Protein AF-A0A2N2GN12-F1 (afdb_monomer_lite)

Secondary structure (DSSP, 8-state):
-TTT-GGGTT-TT--S-GGGTS--S-----SSPPHHHHHHHHHHHTTS--

Sequence (50 aa):
CAISGGPFAGHDEVHDGAGGLIPVDLFIPGCPPHPLTILDGLLALIGRIE

Structure (mmCIF, N/CA/C/O backbone):
data_AF-A0A2N2GN12-F1
#
_entry.id   AF-A0A2N2GN12-F1
#
loop_
_atom_site.group_PDB
_atom_site.id
_atom_site.type_symbol
_atom_site.label_atom_id
_atom_site.label_alt_id
_atom_site.label_comp_id
_atom_site.label_asym_id
_atom_site.label_entity_id
_atom_site.label_seq_id
_atom_site.pdbx_PDB_ins_code
_atom_site.Cartn_x
_atom_site.Cartn_y
_atom_site.Cartn_z
_atom_site.occupancy
_atom_site.B_iso_or_equiv
_atom_site.auth_seq_id
_atom_site.auth_comp_id
_atom_site.auth_asym_id
_atom_site.auth_atom_id
_atom_site.pdbx_PDB_model_num
ATOM 1 N N . CYS A 1 1 ? 7.449 0.183 -2.054 1.00 96.06 1 CYS A N 1
ATOM 2 C CA . CYS A 1 1 ? 7.361 -0.465 -3.382 1.00 96.06 1 CYS A CA 1
ATOM 3 C C . CYS A 1 1 ? 5.931 -0.504 -3.913 1.00 96.06 1 CYS A C 1
ATOM 5 O O . CYS A 1 1 ? 5.698 0.041 -4.974 1.00 96.06 1 CYS A O 1
ATOM 7 N N . ALA A 1 2 ? 4.959 -1.066 -3.185 1.00 96.94 2 ALA A N 1
ATOM 8 C CA . ALA A 1 2 ? 3.583 -1.206 -3.686 1.00 96.94 2 ALA A CA 1
ATOM 9 C C . ALA A 1 2 ? 2.873 0.109 -4.085 1.00 96.94 2 ALA A C 1
ATOM 11 O O . ALA A 1 2 ? 1.953 0.062 -4.885 1.00 96.94 2 ALA A O 1
ATOM 12 N N . ILE A 1 3 ? 3.287 1.272 -3.566 1.00 97.56 3 ILE A N 1
ATOM 13 C CA . ILE A 1 3 ? 2.700 2.573 -3.940 1.00 97.56 3 ILE A CA 1
ATOM 14 C C . ILE A 1 3 ? 3.278 3.107 -5.261 1.00 97.56 3 ILE A C 1
ATOM 16 O O . ILE A 1 3 ? 2.529 3.620 -6.078 1.00 97.56 3 ILE A O 1
ATOM 20 N N . SER A 1 4 ? 4.598 3.009 -5.450 1.00 96.69 4 SER A N 1
ATOM 21 C CA . SER A 1 4 ? 5.328 3.789 -6.467 1.00 96.69 4 SER A CA 1
ATOM 22 C C . SER A 1 4 ? 6.575 3.095 -7.045 1.00 96.69 4 SER A C 1
ATOM 24 O O . SER A 1 4 ? 7.510 3.758 -7.475 1.00 96.69 4 SER A O 1
ATOM 26 N N . GLY A 1 5 ? 6.707 1.773 -6.913 1.00 96.75 5 GLY A N 1
ATOM 27 C CA . GLY A 1 5 ? 7.945 1.035 -7.228 1.00 96.75 5 GLY A CA 1
ATOM 28 C C . GLY A 1 5 ? 9.018 1.136 -6.133 1.00 96.75 5 GLY A C 1
ATOM 29 O O . GLY A 1 5 ? 9.642 0.137 -5.774 1.00 96.75 5 GLY A O 1
ATOM 30 N N . GLY A 1 6 ? 9.124 2.277 -5.443 1.00 96.38 6 GLY A N 1
ATOM 31 C CA . GLY A 1 6 ? 10.070 2.476 -4.336 1.00 96.38 6 GLY A CA 1
ATOM 32 C C . GLY A 1 6 ? 11.529 2.504 -4.818 1.00 96.38 6 GLY A C 1
ATOM 33 O O . GLY A 1 6 ? 11.797 3.135 -5.834 1.00 96.38 6 GLY A O 1
ATOM 34 N N .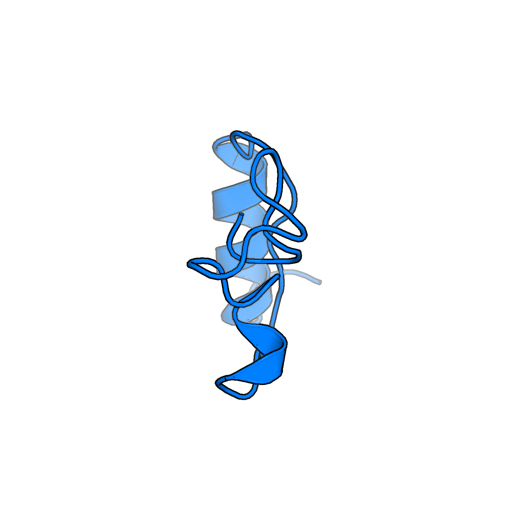 PRO A 1 7 ? 12.476 1.834 -4.132 1.00 96.94 7 PRO A N 1
ATOM 35 C CA . PRO A 1 7 ? 13.886 1.807 -4.547 1.00 96.94 7 PRO A CA 1
ATOM 36 C C . PRO A 1 7 ? 14.146 1.240 -5.950 1.00 96.94 7 PRO A C 1
ATOM 38 O O . PRO A 1 7 ? 15.224 1.454 -6.488 1.00 96.94 7 PRO A O 1
ATOM 41 N N . PHE A 1 8 ? 13.181 0.513 -6.519 1.00 97.12 8 PHE A N 1
ATOM 42 C CA . PHE A 1 8 ? 13.280 -0.124 -7.835 1.00 97.12 8 PHE A CA 1
ATOM 43 C C . PHE A 1 8 ? 12.440 0.585 -8.905 1.00 97.12 8 PHE A C 1
ATOM 45 O O . PHE A 1 8 ? 12.161 -0.002 -9.945 1.00 97.12 8 PHE A O 1
ATOM 52 N N . ALA A 1 9 ? 11.963 1.802 -8.625 1.00 96.75 9 ALA A N 1
ATOM 53 C CA . ALA A 1 9 ? 11.118 2.528 -9.561 1.00 96.75 9 ALA A CA 1
ATOM 54 C C . ALA A 1 9 ? 11.837 2.782 -10.898 1.00 96.75 9 ALA A C 1
ATOM 56 O O . ALA A 1 9 ? 13.017 3.147 -10.906 1.00 96.75 9 ALA A O 1
ATOM 57 N N . GLY A 1 10 ? 11.124 2.612 -12.012 1.00 96.06 10 GLY A N 1
ATOM 58 C CA . GLY A 1 10 ? 11.631 2.830 -13.370 1.00 96.06 10 GLY A CA 1
ATOM 59 C C . GLY A 1 10 ? 12.438 1.673 -13.971 1.00 96.06 10 GLY A C 1
ATOM 60 O O . GLY A 1 10 ? 13.004 1.838 -15.048 1.00 96.06 10 GLY A O 1
ATOM 61 N N . HIS A 1 11 ? 12.519 0.524 -13.299 1.00 97.69 11 HIS A N 1
ATOM 62 C CA . HIS A 1 11 ? 13.057 -0.706 -13.886 1.00 97.69 11 HIS A CA 1
ATOM 63 C C . HIS A 1 11 ? 11.983 -1.419 -14.719 1.00 97.69 11 HIS A C 1
ATOM 65 O O . HIS A 1 11 ? 10.831 -1.488 -14.295 1.00 97.69 11 HIS A O 1
ATOM 71 N N . ASP A 1 12 ? 12.371 -2.017 -15.849 1.00 97.19 12 ASP A N 1
ATOM 72 C CA . ASP A 1 12 ? 11.447 -2.691 -16.778 1.00 97.19 12 ASP A CA 1
ATOM 73 C C . ASP A 1 12 ? 10.697 -3.870 -16.130 1.00 97.19 12 ASP A C 1
ATOM 75 O O . ASP A 1 12 ? 9.578 -4.203 -16.522 1.00 97.19 12 ASP A O 1
ATOM 79 N N . GLU A 1 13 ? 11.288 -4.503 -15.114 1.00 96.69 13 GLU A N 1
ATOM 80 C CA . GLU A 1 13 ? 10.681 -5.612 -14.375 1.00 96.69 13 GLU A CA 1
ATOM 81 C C . GLU A 1 13 ? 9.668 -5.164 -13.303 1.00 96.69 13 GLU A C 1
ATOM 83 O O . GLU A 1 13 ? 9.078 -6.009 -12.622 1.00 96.69 13 GLU A O 1
ATOM 88 N N . VAL A 1 14 ? 9.474 -3.855 -13.108 1.00 96.19 14 VAL A N 1
ATOM 89 C CA . VAL A 1 14 ? 8.652 -3.285 -12.033 1.00 96.19 14 VAL A CA 1
ATOM 90 C C . VAL A 1 14 ? 7.496 -2.472 -12.614 1.00 96.19 14 VAL A C 1
ATOM 92 O O . VAL A 1 14 ? 7.632 -1.740 -13.582 1.00 96.19 14 VAL A O 1
ATOM 95 N N . HIS A 1 15 ? 6.322 -2.573 -11.991 1.00 95.62 15 HIS A N 1
ATOM 96 C CA . HIS A 1 15 ? 5.110 -1.869 -12.433 1.00 95.62 15 HIS A CA 1
ATOM 97 C C . HIS A 1 15 ? 4.912 -0.484 -11.793 1.00 95.62 15 HIS A C 1
ATOM 99 O O . HIS A 1 15 ? 3.817 0.064 -11.849 1.00 95.62 15 HIS A O 1
ATOM 105 N N . ASP A 1 16 ? 5.931 0.051 -11.118 1.00 96.12 16 ASP A N 1
ATOM 106 C CA . ASP A 1 16 ? 5.914 1.347 -10.424 1.00 96.12 16 ASP A CA 1
ATOM 107 C C . ASP A 1 16 ? 4.712 1.592 -9.496 1.00 96.12 16 ASP A C 1
ATOM 109 O O . ASP A 1 16 ? 4.341 2.725 -9.208 1.00 96.12 16 ASP A O 1
ATOM 113 N N . GLY A 1 17 ? 4.152 0.516 -8.937 1.00 96.69 17 GLY A N 1
ATOM 114 C CA . GLY A 1 17 ? 3.061 0.559 -7.968 1.00 96.69 17 GLY A CA 1
ATOM 115 C C . GLY A 1 17 ? 1.853 -0.282 -8.379 1.00 96.69 17 GLY A C 1
ATOM 116 O O . GLY A 1 17 ? 1.610 -0.564 -9.545 1.00 96.69 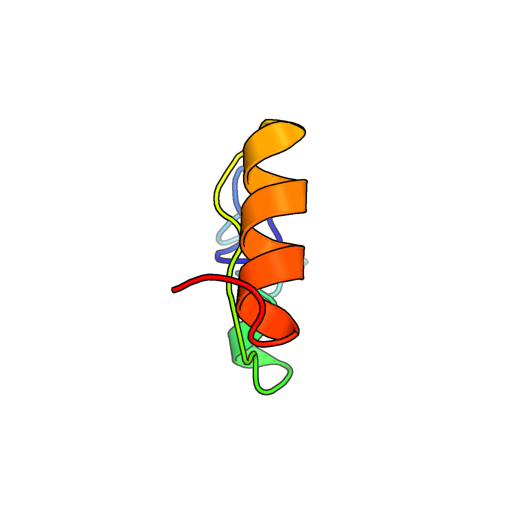17 GLY A O 1
ATOM 117 N N . ALA A 1 18 ? 1.065 -0.692 -7.390 1.00 97.31 18 ALA A N 1
ATOM 118 C CA . ALA A 1 18 ? -0.131 -1.499 -7.596 1.00 97.31 18 ALA A CA 1
ATOM 119 C C . ALA A 1 18 ? -1.290 -0.691 -8.200 1.00 97.31 18 ALA A C 1
ATOM 121 O O . ALA A 1 18 ? -2.139 -1.275 -8.866 1.00 97.31 18 ALA A O 1
ATOM 122 N N . GLY A 1 19 ? -1.309 0.637 -8.019 1.00 96.75 19 GLY A N 1
ATOM 123 C CA . GLY A 1 19 ? -2.387 1.506 -8.508 1.00 96.75 19 GLY A CA 1
ATOM 124 C C . GLY A 1 19 ? -2.530 1.549 -10.034 1.00 96.75 19 GLY A C 1
ATOM 125 O O . GLY A 1 19 ? -3.605 1.865 -10.532 1.00 96.75 19 GLY A O 1
ATOM 126 N N . GLY A 1 20 ? -1.476 1.199 -10.781 1.00 93.75 20 GLY A N 1
ATOM 127 C CA . GLY A 1 20 ? -1.542 1.028 -12.237 1.00 93.75 20 GLY A CA 1
ATOM 128 C C . GLY A 1 20 ? -2.068 -0.341 -12.688 1.00 93.75 20 GLY A C 1
ATOM 129 O O . GLY A 1 20 ? -2.360 -0.517 -13.867 1.00 93.75 20 GLY A O 1
ATOM 130 N N . LEU A 1 21 ? -2.183 -1.309 -11.772 1.00 96.12 21 LEU A N 1
ATOM 131 C CA . LEU A 1 21 ? -2.575 -2.695 -12.060 1.00 96.12 21 LEU A CA 1
ATOM 132 C C . LEU A 1 21 ? -3.991 -3.009 -11.574 1.00 96.12 21 LEU A C 1
ATOM 134 O O . LEU A 1 21 ? -4.747 -3.693 -12.263 1.00 96.12 21 LEU A O 1
ATOM 138 N N . ILE A 1 22 ? -4.336 -2.533 -10.379 1.00 96.88 22 ILE A N 1
ATOM 139 C CA . ILE A 1 22 ? -5.633 -2.742 -9.739 1.00 96.88 22 ILE A CA 1
ATOM 140 C C . ILE A 1 22 ? -6.099 -1.446 -9.066 1.00 96.88 22 ILE A C 1
ATOM 142 O O . ILE A 1 22 ? -5.260 -0.651 -8.634 1.00 96.88 22 ILE A O 1
ATOM 146 N N . PRO A 1 23 ? -7.419 -1.223 -8.933 1.00 97.69 23 PRO A N 1
ATOM 147 C CA . PRO A 1 23 ? -7.933 -0.155 -8.087 1.00 97.69 23 PRO A CA 1
ATOM 148 C C . PRO A 1 23 ? -7.430 -0.336 -6.652 1.00 97.69 23 PRO A C 1
ATOM 150 O O . PRO A 1 23 ? -7.456 -1.446 -6.121 1.00 97.69 23 PRO A O 1
ATOM 153 N N . VAL A 1 24 ? -6.967 0.751 -6.039 1.00 97.56 24 VAL A N 1
ATOM 154 C CA . VAL A 1 24 ? -6.486 0.756 -4.655 1.00 97.56 24 VAL A CA 1
ATOM 155 C C . VAL A 1 24 ? -7.349 1.703 -3.836 1.00 97.56 24 VAL A C 1
ATOM 157 O O . VAL A 1 24 ? -7.468 2.876 -4.182 1.00 97.56 24 VAL A O 1
ATOM 160 N N . ASP A 1 25 ? -7.914 1.193 -2.744 1.00 97.31 25 ASP A N 1
ATOM 161 C CA . ASP A 1 25 ? -8.790 1.965 -1.856 1.00 97.31 25 ASP A CA 1
ATOM 162 C C . ASP A 1 25 ? -8.009 2.857 -0.878 1.00 97.31 25 ASP A C 1
ATOM 164 O O . ASP A 1 25 ? -8.423 3.976 -0.584 1.00 97.31 25 ASP A O 1
ATOM 168 N N . LEU A 1 26 ? -6.870 2.372 -0.366 1.00 97.38 26 LEU A N 1
ATOM 169 C CA . LEU A 1 26 ? -6.056 3.070 0.632 1.00 97.38 26 LEU A CA 1
ATOM 170 C C . LEU A 1 26 ? -4.567 2.730 0.481 1.00 97.38 26 LEU A C 1
ATOM 172 O O . LEU A 1 26 ? -4.195 1.583 0.228 1.00 97.38 26 LEU A O 1
ATOM 176 N N . PHE A 1 27 ? -3.699 3.724 0.692 1.00 97.56 27 PHE A N 1
ATOM 177 C CA . PHE A 1 27 ? -2.244 3.563 0.677 1.00 97.56 27 PHE A CA 1
ATOM 178 C C . PHE A 1 27 ? -1.642 3.737 2.076 1.00 97.56 27 PHE A C 1
ATOM 180 O O . PHE A 1 27 ? -1.916 4.720 2.755 1.00 97.56 27 PHE A O 1
ATOM 187 N N . ILE A 1 28 ? -0.753 2.818 2.471 1.00 97.81 28 ILE A N 1
ATOM 188 C CA . ILE A 1 28 ? 0.007 2.892 3.730 1.00 97.81 28 ILE A CA 1
ATOM 189 C C . ILE A 1 28 ? 1.466 3.260 3.409 1.00 97.81 28 ILE A C 1
ATOM 191 O O . ILE A 1 28 ? 2.198 2.415 2.879 1.00 97.81 28 ILE A O 1
ATOM 195 N N . PRO A 1 29 ? 1.919 4.501 3.681 1.00 97.25 29 PRO A N 1
ATOM 196 C CA . PRO A 1 29 ? 3.255 4.948 3.303 1.00 97.25 29 PRO A CA 1
ATOM 197 C C . PRO A 1 29 ? 4.355 4.378 4.210 1.00 97.25 29 PRO A C 1
ATOM 199 O O . PRO A 1 29 ? 4.191 4.238 5.420 1.00 97.25 29 PRO A O 1
ATOM 202 N N . GLY A 1 30 ? 5.519 4.108 3.612 1.00 96.81 30 GLY A N 1
ATOM 203 C CA . GLY A 1 30 ? 6.758 3.773 4.317 1.00 96.81 30 GLY A CA 1
ATOM 204 C C . GLY A 1 30 ? 7.634 2.746 3.595 1.00 96.81 30 GLY A C 1
ATOM 205 O O . GLY A 1 30 ? 7.184 2.029 2.700 1.00 96.81 30 GLY A O 1
ATOM 206 N N . CYS A 1 31 ? 8.915 2.687 3.973 1.00 96.44 31 CYS A N 1
ATOM 207 C CA . CYS A 1 31 ? 9.899 1.760 3.406 1.00 96.44 31 CYS A CA 1
ATOM 208 C C . CYS A 1 31 ? 10.990 1.384 4.442 1.00 96.44 31 CYS A C 1
ATOM 210 O O . CYS A 1 31 ? 12.117 1.866 4.325 1.00 96.44 31 CYS A O 1
ATOM 212 N N . PRO A 1 32 ? 10.677 0.538 5.450 1.00 96.62 32 PRO A N 1
ATOM 213 C CA . PRO A 1 32 ? 9.375 -0.088 5.701 1.00 96.62 32 PRO A CA 1
ATOM 214 C C . PRO A 1 32 ? 8.397 0.859 6.426 1.00 96.62 32 PRO A C 1
ATOM 216 O O . PRO A 1 32 ? 8.833 1.782 7.116 1.00 96.62 32 PRO A O 1
ATOM 219 N N . PRO A 1 33 ? 7.075 0.671 6.275 1.00 97.50 33 PRO A N 1
ATOM 220 C CA . PRO A 1 33 ? 6.096 1.372 7.100 1.00 97.50 33 PRO A CA 1
ATOM 221 C C . PRO A 1 33 ? 6.252 0.970 8.567 1.00 97.50 33 PRO A C 1
ATOM 223 O O . PRO A 1 33 ? 6.461 -0.202 8.887 1.00 97.50 33 PRO A O 1
ATOM 226 N N . HIS A 1 34 ? 6.155 1.948 9.468 1.00 98.25 34 HIS A N 1
ATOM 227 C CA . HIS A 1 34 ? 6.190 1.677 10.900 1.00 98.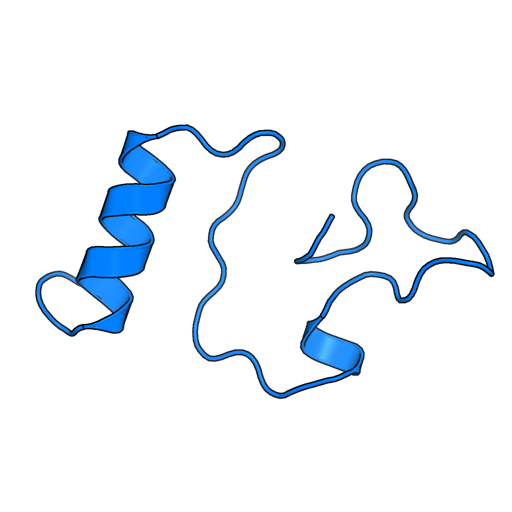25 34 HIS A CA 1
ATOM 228 C C . HIS A 1 34 ? 4.970 0.818 11.290 1.00 98.25 34 HIS A C 1
ATOM 230 O O . HIS A 1 34 ? 3.882 1.060 10.762 1.00 98.25 34 HIS A O 1
ATOM 236 N N . PRO A 1 35 ? 5.081 -0.145 12.228 1.00 98.31 35 PRO A N 1
ATOM 237 C CA . PRO A 1 35 ? 3.957 -1.015 12.591 1.00 98.31 35 PRO A CA 1
ATOM 238 C C . PRO A 1 35 ? 2.678 -0.264 12.984 1.00 98.31 35 PRO A C 1
ATOM 240 O O . PRO A 1 35 ? 1.583 -0.673 12.611 1.00 98.31 35 PRO A O 1
ATOM 243 N N . LEU A 1 36 ? 2.810 0.872 13.680 1.00 98.25 36 LEU A N 1
ATOM 244 C CA . LEU A 1 36 ? 1.660 1.717 14.028 1.00 98.25 36 LEU A CA 1
ATOM 245 C C . LEU A 1 36 ? 1.006 2.370 12.803 1.00 98.25 36 LEU A C 1
ATOM 247 O O . LEU A 1 36 ? -0.207 2.495 12.786 1.00 98.25 36 LE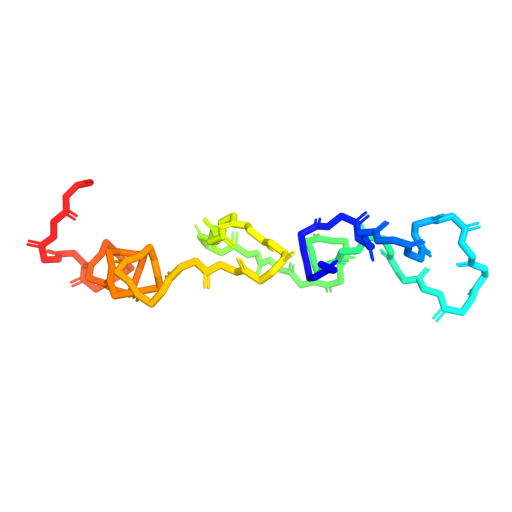U A O 1
ATOM 251 N N . THR A 1 37 ? 1.769 2.712 11.761 1.00 97.94 37 THR A N 1
ATOM 252 C CA . THR A 1 37 ? 1.226 3.237 10.495 1.00 97.94 37 THR A CA 1
ATOM 253 C C . THR A 1 37 ? 0.455 2.162 9.732 1.00 97.94 37 THR A C 1
ATOM 255 O O . THR A 1 37 ? -0.550 2.456 9.095 1.00 97.94 37 THR A O 1
ATOM 258 N N . ILE A 1 38 ? 0.890 0.899 9.821 1.00 98.25 38 ILE A N 1
ATOM 259 C CA . ILE A 1 38 ? 0.130 -0.227 9.261 1.00 98.25 38 ILE A CA 1
ATOM 260 C C . ILE A 1 38 ? -1.198 -0.386 10.003 1.00 98.25 38 ILE A C 1
ATOM 262 O O . ILE A 1 38 ? -2.242 -0.493 9.366 1.00 98.25 38 ILE A O 1
ATOM 266 N N . LEU A 1 39 ? -1.162 -0.402 11.340 1.00 98.19 39 LEU A N 1
ATOM 267 C CA . LEU A 1 39 ? -2.367 -0.544 12.156 1.00 98.19 39 LEU A CA 1
ATOM 268 C C . LEU A 1 39 ? -3.361 0.593 11.893 1.00 98.19 39 LEU A C 1
ATOM 270 O O . LEU A 1 39 ? -4.545 0.326 11.718 1.00 98.19 39 LEU A O 1
ATOM 274 N N . ASP A 1 40 ? -2.867 1.825 11.830 1.00 98.00 40 ASP A N 1
ATOM 275 C CA . ASP A 1 40 ? -3.647 3.020 11.517 1.00 98.00 40 ASP A CA 1
ATOM 276 C C . ASP A 1 40 ? -4.359 2.884 10.160 1.00 98.00 40 ASP A C 1
ATOM 278 O O . ASP A 1 40 ? -5.586 2.919 10.095 1.00 98.00 40 ASP A O 1
ATOM 282 N N . GLY A 1 41 ? -3.618 2.545 9.098 1.00 97.69 41 GLY A N 1
ATOM 283 C CA . GLY A 1 41 ? -4.201 2.327 7.771 1.00 97.69 41 GLY A CA 1
ATOM 284 C C . GLY A 1 41 ? -5.233 1.193 7.721 1.00 97.69 41 GLY A C 1
ATOM 285 O O . GLY A 1 41 ? -6.239 1.305 7.021 1.00 97.69 41 GLY A O 1
ATOM 286 N N . LEU A 1 42 ? -5.032 0.112 8.485 1.00 98.12 42 LEU A N 1
ATOM 287 C CA . LEU A 1 42 ? -6.017 -0.971 8.580 1.00 98.12 42 LEU A CA 1
ATOM 288 C C . LEU A 1 42 ? -7.292 -0.524 9.299 1.00 98.12 42 LEU A C 1
ATOM 290 O O . LEU A 1 42 ? -8.381 -0.881 8.855 1.00 98.12 42 LEU A O 1
ATOM 294 N N . LEU A 1 43 ? -7.174 0.242 10.388 1.00 98.38 43 LEU A N 1
ATOM 295 C CA . LEU A 1 43 ? -8.322 0.777 11.124 1.00 98.38 43 LEU A CA 1
ATOM 296 C C . LEU A 1 43 ? -9.106 1.791 10.282 1.00 98.38 43 LEU A C 1
ATOM 298 O O . LEU A 1 43 ? -10.339 1.747 10.303 1.00 98.38 43 LEU A O 1
ATOM 302 N N . ALA A 1 44 ? -8.416 2.640 9.517 1.00 98.06 44 ALA A N 1
ATOM 303 C CA . ALA A 1 44 ? -9.036 3.563 8.569 1.00 98.06 44 ALA A CA 1
ATOM 304 C C . ALA A 1 44 ? -9.805 2.803 7.475 1.00 98.06 44 ALA A C 1
ATOM 306 O O . ALA A 1 44 ? -10.977 3.086 7.226 1.00 98.06 44 ALA A O 1
ATOM 307 N N . LEU A 1 45 ? -9.208 1.749 6.899 1.00 97.88 45 LEU A N 1
ATOM 308 C CA . LEU A 1 45 ? -9.845 0.927 5.860 1.00 97.88 45 LEU A CA 1
ATOM 309 C C . LEU A 1 45 ? -11.168 0.287 6.320 1.00 97.88 45 LEU A C 1
ATOM 311 O O . LEU A 1 45 ? -12.099 0.161 5.529 1.00 97.88 45 LEU A O 1
ATOM 315 N N . ILE A 1 46 ? -11.271 -0.111 7.593 1.00 98.00 46 ILE A N 1
ATOM 316 C CA . ILE A 1 46 ? -12.501 -0.696 8.160 1.00 98.00 46 ILE A CA 1
ATOM 317 C C . ILE A 1 46 ? -13.423 0.339 8.830 1.00 98.00 46 ILE A C 1
ATOM 319 O O . ILE A 1 46 ? -14.356 -0.049 9.540 1.00 98.00 46 ILE A O 1
ATOM 323 N N . GLY A 1 47 ? -13.164 1.638 8.648 1.00 97.12 47 GLY A N 1
ATOM 324 C CA . GLY A 1 47 ? -13.997 2.728 9.163 1.00 97.12 47 GLY A CA 1
ATOM 325 C C . GLY A 1 47 ? -14.016 2.839 10.689 1.00 97.12 47 GLY A C 1
ATOM 326 O O . GLY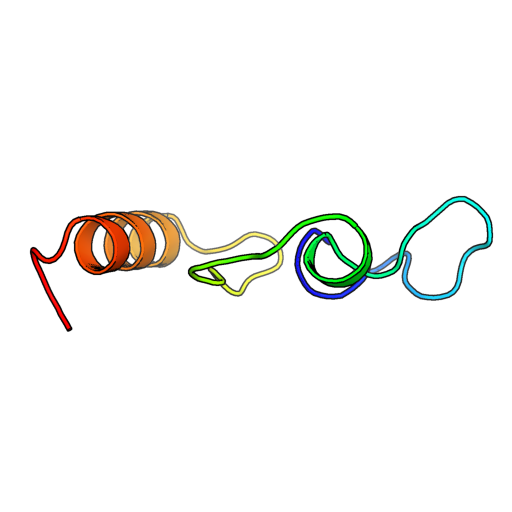 A 1 47 ? -15.036 3.206 11.275 1.00 97.12 47 GLY A O 1
ATOM 327 N N . ARG A 1 48 ? -12.923 2.456 11.361 1.00 97.25 48 ARG A N 1
ATOM 328 C CA . ARG A 1 48 ? -12.780 2.587 12.823 1.00 97.25 48 ARG A CA 1
ATOM 329 C C . ARG A 1 48 ? -12.154 3.910 13.246 1.00 97.25 48 ARG A C 1
ATOM 331 O O . ARG A 1 48 ? -12.358 4.299 14.394 1.00 97.25 48 ARG A O 1
ATOM 338 N N . ILE A 1 49 ? -11.420 4.558 12.345 1.00 93.25 49 ILE A N 1
ATOM 339 C CA . ILE A 1 49 ? -10.801 5.880 12.501 1.00 93.25 49 ILE A CA 1
ATOM 340 C C . ILE A 1 49 ? -10.839 6.623 11.151 1.00 93.25 49 ILE A C 1
ATOM 342 O O . I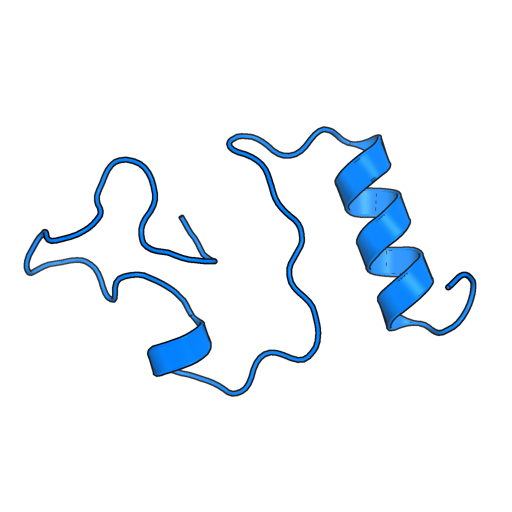LE A 1 49 ? -11.149 5.995 10.136 1.00 93.25 49 ILE A O 1
ATOM 346 N N . GLU A 1 50 ? -10.564 7.931 11.165 1.00 74.44 50 GLU A N 1
ATOM 347 C CA . GLU A 1 50 ? -10.466 8.798 9.974 1.00 74.44 50 GLU A CA 1
ATOM 348 C C . GLU A 1 50 ? -9.029 8.927 9.465 1.00 74.44 50 GLU A C 1
ATOM 350 O O . GLU A 1 50 ? -8.128 9.114 10.315 1.00 74.44 50 GLU A O 1
#

Foldseek 3Di:
DQCACPPNHPDPVDPGHCVVVDPDDFDQDDPPGDPVSVVVRVCVVVVNDD

Radius of gyration: 12.4 Å; chains: 1; bounding box: 28×14×31 Å

pLDDT: mean 96.63, std 3.33, range [74.44, 98.38]